Protein AF-A0A5P8K617-F1 (afdb_monomer)

Sequence (103 aa):
MPDIPPNLDWIRAAPEDATGPGPWIELAFGEGNGEDDPEAPVYIRETSDPDNVVTTNRRKWDAFVLGVQAGEFDHFVEGVEGFEPTVSERKGQGDDAGPTGQE

Nearest PDB structures (foldseek):
  2x5h-assembly2_B  TM=3.927E-01  e=1.136E+00  Sulfolobus islandicus rudivirus 1 variant XX

Secondary structure (DSSP, 8-state):
-----TT---EEES-TT--SS---EEEEEPP-SSTT-TT-EEEEEETTEEEEEEEEEHHHHHHHHHHHHTTTTGGGGTT-TT---------------------

Radius of gyration: 22.09 Å; Cα contacts (8 Å, |Δi|>4): 98; chains: 1; bounding box: 37×43×76 Å

Organism: NCBI:txid2653200

Foldseek 3Di:
DPPDDPDWDWDWPDPPPDDDQDQTKIKTWADDPDPPHQQTKIWIDTSVCRVDIDIDGNVVVVVVVVCVVVCVCVVVCPPPPPPDPPPPDPDPDDDDDDDDDDD

Structure (mmCIF, N/CA/C/O backbone):
data_AF-A0A5P8K617-F1
#
_entry.id   AF-A0A5P8K617-F1
#
loop_
_atom_site.group_PDB
_atom_site.id
_atom_site.type_symbol
_atom_site.label_atom_id
_atom_site.label_alt_id
_atom_site.label_comp_id
_atom_site.label_asym_id
_atom_site.label_entity_id
_atom_site.label_seq_id
_atom_site.pdbx_PDB_ins_code
_atom_site.Cartn_x
_atom_site.Cartn_y
_atom_site.Cartn_z
_atom_site.occupancy
_atom_site.B_iso_or_equiv
_atom_site.auth_seq_id
_atom_site.auth_comp_id
_atom_site.auth_asym_id
_atom_site.auth_atom_id
_atom_site.pdbx_PDB_model_num
ATOM 1 N N . MET A 1 1 ? -8.220 -17.069 -10.959 1.00 54.94 1 MET A N 1
ATOM 2 C CA . MET A 1 1 ? -7.558 -16.205 -9.962 1.00 54.94 1 MET A CA 1
ATOM 3 C C . MET A 1 1 ? -6.247 -15.742 -10.567 1.00 54.94 1 MET A C 1
ATOM 5 O O . MET A 1 1 ? -5.670 -16.545 -11.292 1.00 54.94 1 MET A O 1
ATOM 9 N N . PRO A 1 2 ? -5.830 -14.478 -10.380 1.00 62.25 2 PRO A N 1
ATOM 10 C CA . PRO A 1 2 ? -4.469 -14.083 -10.728 1.00 62.25 2 PRO A CA 1
ATOM 11 C C . PRO A 1 2 ? -3.479 -14.971 -9.960 1.00 62.25 2 PRO A C 1
ATOM 13 O O . PRO A 1 2 ? -3.736 -15.316 -8.807 1.00 62.25 2 PRO A O 1
ATOM 16 N N . ASP A 1 3 ? -2.388 -15.372 -10.609 1.00 83.38 3 ASP A N 1
ATOM 17 C CA . ASP A 1 3 ? -1.314 -16.133 -9.968 1.00 83.38 3 ASP A CA 1
ATOM 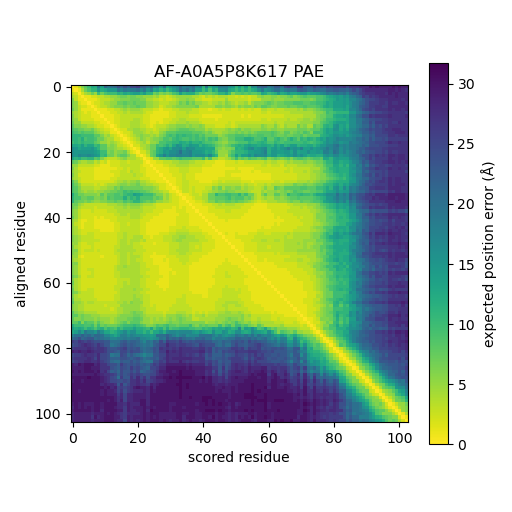18 C C . ASP A 1 3 ? -0.534 -15.193 -9.040 1.00 83.38 3 ASP A C 1
ATOM 20 O O . ASP A 1 3 ? 0.293 -14.398 -9.487 1.00 83.38 3 ASP A O 1
ATOM 24 N N . ILE A 1 4 ? -0.844 -15.242 -7.744 1.00 90.19 4 ILE A N 1
ATOM 25 C CA . ILE A 1 4 ? -0.194 -14.422 -6.718 1.00 90.19 4 ILE A CA 1
ATOM 26 C C . ILE A 1 4 ? 1.058 -15.162 -6.227 1.00 90.19 4 ILE A C 1
ATOM 28 O O . ILE A 1 4 ? 0.957 -16.333 -5.844 1.00 90.19 4 ILE A O 1
ATOM 32 N N . PRO A 1 5 ? 2.238 -14.518 -6.200 1.00 91.69 5 PRO A N 1
ATOM 33 C CA . PRO A 1 5 ? 3.444 -15.125 -5.652 1.00 91.69 5 PRO A CA 1
ATOM 34 C C . PRO A 1 5 ? 3.258 -15.528 -4.177 1.00 91.69 5 PRO A C 1
ATOM 36 O O . PRO A 1 5 ? 2.732 -14.744 -3.389 1.00 91.69 5 PRO A O 1
ATOM 39 N N . PRO A 1 6 ? 3.718 -16.721 -3.760 1.00 87.19 6 PRO A N 1
ATOM 40 C CA . PRO A 1 6 ? 3.455 -17.232 -2.411 1.00 87.19 6 PRO A CA 1
ATOM 41 C C . PRO A 1 6 ? 4.267 -16.538 -1.304 1.00 87.19 6 PRO A C 1
ATOM 43 O O . PRO A 1 6 ? 3.894 -16.627 -0.139 1.00 87.19 6 PRO A O 1
ATOM 46 N N . ASN A 1 7 ? 5.369 -15.858 -1.645 1.00 89.06 7 ASN A N 1
ATOM 47 C CA . ASN A 1 7 ? 6.349 -15.323 -0.689 1.00 89.06 7 ASN A CA 1
ATOM 48 C C . ASN A 1 7 ? 6.445 -13.792 -0.753 1.00 89.06 7 ASN A C 1
ATOM 50 O O . ASN A 1 7 ? 7.535 -13.233 -0.853 1.00 89.06 7 ASN A O 1
ATOM 54 N N . LEU A 1 8 ? 5.297 -13.121 -0.763 1.00 94.94 8 LEU A N 1
ATOM 55 C CA . LEU A 1 8 ? 5.228 -11.664 -0.740 1.00 94.94 8 LEU A CA 1
ATOM 56 C C . LEU A 1 8 ? 5.518 -11.117 0.664 1.00 94.94 8 LEU A C 1
ATOM 58 O O . LEU A 1 8 ? 5.041 -11.667 1.658 1.00 94.94 8 LEU A O 1
ATOM 62 N N . ASP A 1 9 ? 6.262 -10.013 0.724 1.00 95.88 9 ASP A N 1
ATOM 63 C CA . ASP A 1 9 ? 6.455 -9.235 1.948 1.00 95.88 9 ASP A CA 1
ATOM 64 C C . ASP A 1 9 ? 5.286 -8.258 2.119 1.00 95.88 9 ASP A C 1
ATOM 66 O O . ASP A 1 9 ? 5.148 -7.292 1.363 1.00 95.88 9 ASP A O 1
ATOM 70 N N . TRP A 1 10 ? 4.393 -8.564 3.061 1.00 95.19 10 TRP A N 1
ATOM 71 C CA . TRP A 1 10 ? 3.172 -7.798 3.299 1.00 95.19 10 TRP A CA 1
ATOM 72 C C . TRP A 1 10 ? 3.412 -6.698 4.331 1.00 95.19 10 TRP A C 1
ATOM 74 O O . TRP A 1 10 ? 3.657 -6.951 5.510 1.00 95.19 10 TRP A O 1
ATOM 84 N N . ILE A 1 11 ? 3.273 -5.458 3.881 1.00 93.50 11 ILE A N 1
ATOM 85 C CA . ILE A 1 11 ? 3.384 -4.248 4.682 1.00 93.50 11 ILE A CA 1
ATOM 86 C C . ILE A 1 11 ? 1.991 -3.871 5.175 1.00 93.50 11 ILE A C 1
ATOM 88 O O . ILE A 1 11 ? 1.108 -3.513 4.392 1.00 93.50 11 ILE A O 1
ATOM 92 N N . ARG A 1 12 ? 1.796 -3.924 6.492 1.00 91.75 12 ARG A N 1
ATOM 93 C CA . ARG A 1 12 ? 0.555 -3.501 7.146 1.00 91.75 12 ARG A CA 1
ATOM 94 C C . ARG A 1 12 ? 0.483 -1.974 7.212 1.00 91.75 12 ARG A C 1
ATOM 96 O O . ARG A 1 12 ? 1.308 -1.341 7.867 1.00 91.75 12 ARG A O 1
ATOM 103 N N . ALA A 1 13 ? -0.543 -1.389 6.599 1.00 90.50 13 ALA A N 1
ATOM 104 C CA . ALA A 1 13 ? -0.854 0.034 6.705 1.00 90.50 13 ALA A CA 1
ATOM 105 C C . ALA A 1 13 ? -1.638 0.311 7.999 1.00 90.50 13 ALA A C 1
ATOM 107 O O . ALA A 1 13 ? -2.859 0.462 7.996 1.00 90.50 13 ALA A O 1
ATOM 108 N N . ALA A 1 14 ? -0.926 0.337 9.125 1.00 85.88 14 ALA A N 1
ATOM 109 C CA . ALA A 1 14 ? -1.471 0.675 10.436 1.00 85.88 14 ALA A CA 1
ATOM 110 C C . ALA A 1 14 ? -0.487 1.557 11.223 1.00 85.88 14 ALA A C 1
ATOM 112 O O . ALA A 1 14 ? 0.713 1.503 10.951 1.00 85.88 14 ALA A O 1
ATOM 113 N N . PRO A 1 15 ? -0.962 2.335 12.214 1.00 83.50 15 PRO A N 1
ATOM 114 C CA . PRO A 1 15 ? -0.080 2.999 13.172 1.00 83.50 15 PRO A CA 1
ATOM 115 C C . PRO A 1 15 ? 0.870 2.000 13.850 1.00 83.50 15 PRO A C 1
ATOM 117 O O . PRO A 1 15 ? 0.481 0.861 14.118 1.00 83.50 15 PRO A O 1
ATOM 120 N N . GLU A 1 16 ? 2.102 2.419 14.147 1.00 80.06 16 GLU A N 1
ATOM 121 C CA . GLU A 1 16 ? 3.137 1.544 14.730 1.00 80.06 16 GLU A CA 1
ATOM 122 C C . GLU A 1 16 ? 2.725 0.950 16.088 1.00 80.06 16 GLU A C 1
ATOM 124 O O . GLU A 1 16 ? 3.124 -0.160 16.439 1.00 80.06 16 GLU A O 1
ATOM 129 N N . ASP A 1 17 ? 1.901 1.674 16.845 1.00 84.06 17 ASP A N 1
ATOM 130 C CA . ASP A 1 17 ? 1.380 1.294 18.157 1.00 84.06 17 ASP A CA 1
ATOM 131 C C . ASP A 1 17 ? 0.029 0.563 18.095 1.00 84.06 17 ASP A C 1
ATOM 133 O O . ASP A 1 17 ? -0.474 0.087 19.118 1.00 84.06 17 ASP A O 1
ATOM 137 N N . ALA A 1 18 ? -0.562 0.427 16.904 1.00 82.25 18 ALA A N 1
ATOM 138 C CA . ALA A 1 18 ? -1.841 -0.240 16.747 1.00 82.25 18 ALA A CA 1
ATOM 139 C C . ALA A 1 18 ? -1.707 -1.746 17.016 1.00 82.25 18 ALA A C 1
ATOM 141 O O . ALA A 1 18 ? -1.085 -2.501 16.257 1.00 82.25 18 ALA A O 1
ATOM 142 N N . THR A 1 19 ? -2.372 -2.204 18.075 1.00 75.88 19 THR A N 1
ATOM 143 C CA . THR A 1 19 ? -2.470 -3.617 18.455 1.00 75.88 19 THR A CA 1
ATOM 144 C C . THR A 1 19 ? -3.840 -4.183 18.077 1.00 75.88 19 THR A C 1
ATOM 146 O O . THR A 1 19 ? -4.847 -3.484 18.128 1.00 75.88 19 THR A O 1
ATOM 149 N N . GLY A 1 20 ? -3.888 -5.458 17.680 1.00 71.75 20 GLY A N 1
ATOM 150 C CA . GLY A 1 20 ? -5.136 -6.160 17.359 1.00 71.75 20 GLY A CA 1
ATOM 151 C C . GLY A 1 20 ? -5.250 -6.650 15.907 1.00 71.75 20 GLY A C 1
ATOM 152 O O . GLY A 1 20 ? -4.429 -6.292 15.059 1.00 71.75 20 GLY A O 1
ATOM 153 N N . PRO A 1 21 ? -6.257 -7.499 15.622 1.00 72.31 21 PRO A N 1
ATOM 154 C CA . PRO A 1 21 ? -6.316 -8.306 14.399 1.00 72.31 21 PRO A CA 1
ATOM 155 C C . PRO A 1 21 ? -6.722 -7.539 13.125 1.00 72.31 21 PRO A C 1
ATOM 157 O O . PRO A 1 21 ? -6.517 -8.052 12.026 1.00 72.31 21 PRO A O 1
ATOM 160 N N . GLY A 1 22 ? -7.272 -6.325 13.238 1.00 72.81 22 GLY A N 1
ATOM 161 C CA . GLY A 1 22 ? -7.754 -5.540 12.094 1.00 72.81 22 GLY A CA 1
ATOM 162 C C . GLY A 1 22 ? -9.195 -5.048 12.240 1.00 72.81 22 GLY A C 1
ATOM 163 O O . GLY A 1 22 ? -9.743 -5.125 13.344 1.00 72.81 22 GLY A O 1
ATOM 164 N N . PRO A 1 23 ? -9.792 -4.535 11.147 1.00 85.56 23 PRO A N 1
ATOM 165 C CA . PRO A 1 23 ? -9.317 -4.672 9.763 1.00 85.56 23 PRO A CA 1
ATOM 166 C C . PRO A 1 23 ? -8.208 -3.676 9.381 1.00 85.56 23 PRO A C 1
ATOM 168 O O . PRO A 1 23 ? -8.350 -2.473 9.584 1.00 85.56 23 PRO A O 1
ATOM 171 N N . TRP A 1 24 ? -7.100 -4.175 8.821 1.00 90.81 24 TRP A N 1
ATOM 172 C CA . TRP A 1 24 ? -6.025 -3.351 8.251 1.00 90.81 24 TRP A CA 1
ATOM 173 C C . TRP A 1 24 ? -5.876 -3.632 6.760 1.00 90.81 24 TRP A C 1
ATOM 175 O O . TRP A 1 24 ? -6.034 -4.774 6.331 1.00 90.81 24 TRP A O 1
ATOM 185 N N . ILE A 1 25 ? -5.506 -2.612 5.988 1.00 93.19 25 ILE A N 1
ATOM 186 C CA . ILE A 1 25 ? -5.032 -2.811 4.616 1.00 93.19 25 ILE A CA 1
ATOM 187 C C . ILE A 1 25 ? -3.578 -3.286 4.664 1.00 93.19 25 ILE A C 1
ATOM 189 O O . ILE A 1 25 ? -2.753 -2.724 5.387 1.00 93.19 25 ILE A O 1
ATOM 193 N N . GLU A 1 26 ? -3.259 -4.309 3.880 1.00 95.25 26 GLU A N 1
ATOM 194 C CA . GLU A 1 26 ? -1.899 -4.797 3.663 1.00 95.25 26 GLU A CA 1
ATOM 195 C C . GLU A 1 26 ? -1.512 -4.652 2.195 1.00 95.25 26 GLU A C 1
ATOM 197 O O . GLU A 1 26 ? -2.333 -4.864 1.297 1.00 95.25 26 GLU A O 1
ATOM 202 N N . LEU A 1 27 ? -0.246 -4.310 1.955 1.00 96.50 27 LEU A N 1
ATOM 203 C CA . LEU A 1 27 ? 0.308 -4.104 0.622 1.00 96.50 27 LEU A CA 1
ATOM 204 C C . LEU A 1 27 ? 1.565 -4.938 0.420 1.00 96.50 27 LEU A C 1
ATOM 206 O O . LEU A 1 27 ? 2.390 -5.020 1.321 1.00 96.50 27 LEU A O 1
ATOM 210 N N . ALA A 1 28 ? 1.759 -5.481 -0.775 1.00 97.06 28 ALA A N 1
ATOM 211 C CA . ALA A 1 28 ? 3.020 -6.101 -1.163 1.00 97.06 28 ALA A CA 1
ATOM 212 C C . ALA A 1 28 ? 3.450 -5.651 -2.559 1.00 97.06 28 ALA A C 1
ATOM 214 O O . ALA A 1 28 ? 2.626 -5.509 -3.468 1.00 97.06 28 ALA A O 1
ATOM 215 N N . PHE A 1 29 ? 4.754 -5.461 -2.738 1.00 95.12 29 PHE A N 1
ATOM 216 C CA . PHE A 1 29 ? 5.361 -5.098 -4.016 1.00 95.12 29 PHE A CA 1
ATOM 217 C C . PHE A 1 29 ? 6.003 -6.337 -4.634 1.00 95.12 29 PHE A C 1
ATOM 219 O O . PHE A 1 29 ? 6.854 -6.970 -4.014 1.00 95.12 29 PHE A O 1
ATOM 226 N N . GLY A 1 30 ? 5.559 -6.716 -5.83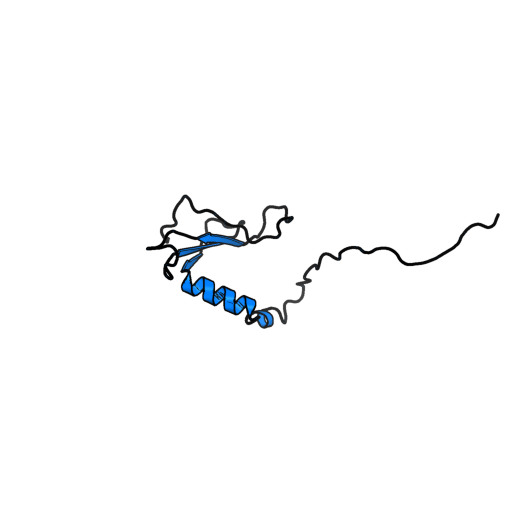2 1.00 93.62 30 GLY A N 1
ATOM 227 C CA . GLY A 1 30 ? 6.152 -7.831 -6.563 1.00 93.62 30 GLY A CA 1
ATOM 228 C C . GLY A 1 30 ? 7.331 -7.407 -7.431 1.00 93.62 30 GLY A C 1
ATOM 229 O O . GLY A 1 30 ? 7.527 -6.229 -7.720 1.00 93.62 30 GLY A O 1
ATOM 230 N N . GLU A 1 31 ? 8.099 -8.399 -7.874 1.00 92.75 31 GLU A N 1
ATOM 231 C CA . GLU A 1 31 ? 9.225 -8.189 -8.782 1.00 92.75 31 GLU A CA 1
ATOM 232 C C . GLU A 1 31 ? 8.749 -7.716 -10.167 1.00 92.75 31 GLU A C 1
ATOM 234 O O . GLU A 1 31 ? 7.749 -8.202 -10.702 1.00 92.75 31 GLU A O 1
ATOM 239 N N . GLY A 1 32 ? 9.489 -6.773 -10.753 1.00 87.38 32 GLY A N 1
ATOM 240 C CA . GLY A 1 32 ? 9.326 -6.313 -12.133 1.00 87.38 32 GLY A CA 1
ATOM 241 C C . GLY A 1 32 ? 10.579 -6.571 -12.974 1.00 87.38 32 GLY A C 1
ATOM 242 O O . GLY A 1 32 ? 11.538 -7.196 -12.527 1.00 87.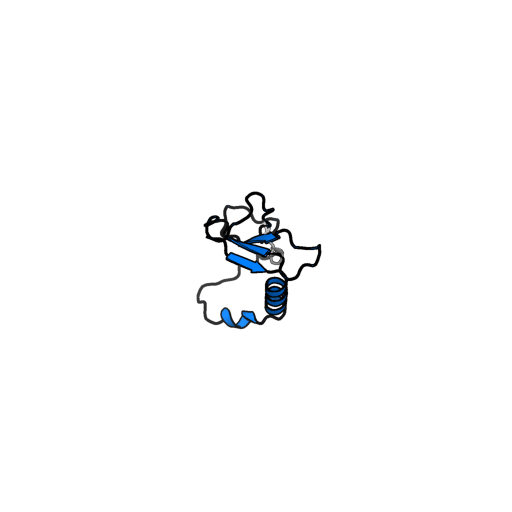38 32 GLY A O 1
ATOM 243 N N . ASN A 1 33 ? 10.613 -6.037 -14.194 1.00 91.81 33 ASN A N 1
ATOM 244 C CA . ASN A 1 33 ? 11.758 -6.129 -15.112 1.00 91.81 33 ASN A CA 1
ATOM 245 C C . ASN A 1 33 ? 12.920 -5.173 -14.747 1.00 91.81 33 ASN A C 1
ATOM 247 O O . ASN A 1 33 ? 13.792 -4.909 -15.577 1.00 91.81 33 ASN A O 1
ATOM 251 N N . GLY A 1 34 ? 12.922 -4.626 -13.530 1.00 88.31 34 GLY A N 1
ATOM 252 C CA . GLY A 1 34 ? 13.880 -3.648 -13.016 1.00 88.31 34 GLY A CA 1
ATOM 253 C C . GLY A 1 34 ? 13.359 -2.957 -11.751 1.00 88.31 34 GLY A C 1
ATOM 254 O O . GLY A 1 34 ? 12.185 -3.092 -11.416 1.00 88.31 34 GLY A O 1
ATOM 255 N N . GLU A 1 35 ? 14.234 -2.214 -11.066 1.00 81.94 35 GLU A N 1
ATOM 256 C CA . GLU A 1 35 ? 13.936 -1.519 -9.795 1.00 81.94 35 GLU A CA 1
ATOM 257 C C . GLU A 1 35 ? 12.787 -0.499 -9.923 1.00 81.94 35 GLU A C 1
ATOM 259 O O . GLU A 1 35 ? 11.983 -0.356 -9.007 1.00 81.94 35 GLU A O 1
ATOM 264 N N . ASP A 1 36 ? 12.645 0.115 -11.101 1.00 87.94 36 ASP A N 1
ATOM 265 C CA . ASP A 1 36 ? 11.635 1.135 -11.405 1.00 87.94 36 ASP A CA 1
ATOM 266 C C . ASP A 1 36 ? 10.619 0.680 -12.469 1.00 87.94 36 ASP A C 1
ATOM 268 O O . ASP A 1 36 ? 10.106 1.500 -13.234 1.00 87.94 36 ASP A O 1
ATOM 272 N N . ASP A 1 37 ? 10.348 -0.626 -12.594 1.00 96.50 37 ASP A N 1
ATOM 273 C CA . ASP A 1 37 ? 9.375 -1.103 -13.584 1.00 96.50 37 ASP A CA 1
ATOM 274 C C . ASP A 1 37 ? 7.958 -0.572 -13.255 1.00 96.50 37 ASP A C 1
ATOM 276 O O . ASP A 1 37 ? 7.354 -0.983 -12.259 1.00 96.50 37 ASP A O 1
ATOM 280 N N . PRO A 1 38 ? 7.374 0.313 -14.090 1.00 96.38 38 PRO A N 1
ATOM 281 C CA . PRO A 1 38 ? 6.050 0.880 -13.837 1.00 96.38 38 PRO A CA 1
ATOM 282 C C . PRO A 1 38 ? 4.924 -0.159 -13.922 1.00 96.38 38 PRO A C 1
ATOM 284 O O . PRO A 1 38 ? 3.813 0.096 -13.445 1.00 96.38 38 PRO A O 1
ATOM 287 N N . GLU A 1 39 ? 5.191 -1.304 -14.551 1.00 96.75 39 GLU A N 1
ATOM 288 C CA . GLU A 1 39 ? 4.266 -2.425 -14.671 1.00 96.75 39 GLU A CA 1
ATOM 289 C C . GLU A 1 39 ? 4.458 -3.468 -13.558 1.00 96.75 39 GLU A C 1
ATOM 291 O O . GLU A 1 39 ? 3.661 -4.404 -13.483 1.00 96.75 39 GLU A O 1
ATOM 296 N N . ALA A 1 40 ? 5.446 -3.293 -12.664 1.00 96.25 40 ALA A N 1
ATOM 297 C CA . ALA A 1 40 ? 5.632 -4.168 -11.507 1.00 96.25 40 ALA A CA 1
ATOM 298 C C . ALA A 1 40 ? 4.338 -4.244 -10.676 1.00 96.25 40 ALA A C 1
ATOM 300 O O . ALA A 1 40 ? 3.714 -3.204 -10.411 1.00 96.25 40 ALA A O 1
ATOM 301 N N . PRO A 1 41 ? 3.900 -5.451 -10.279 1.00 96.56 41 PRO A N 1
ATOM 302 C CA . PRO A 1 41 ? 2.615 -5.631 -9.630 1.00 96.56 41 PRO A CA 1
ATOM 303 C C . PRO A 1 41 ? 2.633 -5.115 -8.188 1.00 96.56 41 PRO A C 1
ATOM 305 O O . PRO A 1 41 ? 3.595 -5.300 -7.442 1.00 96.56 41 PRO A O 1
ATOM 308 N N . VAL A 1 42 ? 1.518 -4.512 -7.786 1.00 97.31 42 VAL A N 1
ATOM 309 C CA . VAL A 1 42 ? 1.225 -4.141 -6.398 1.00 97.31 42 VAL A CA 1
ATOM 310 C C . VAL A 1 42 ? 0.000 -4.931 -5.964 1.00 97.31 42 VAL A C 1
ATOM 312 O O . VAL A 1 42 ? -1.049 -4.860 -6.610 1.00 97.31 42 VAL A O 1
ATOM 315 N N . TYR A 1 43 ? 0.143 -5.692 -4.887 1.00 97.50 43 TYR A N 1
ATOM 316 C CA . TYR A 1 43 ? -0.912 -6.519 -4.313 1.00 97.50 43 TYR A CA 1
ATOM 317 C C . TYR A 1 43 ? -1.480 -5.826 -3.082 1.00 97.50 43 TYR A C 1
ATOM 319 O O . TYR A 1 43 ? -0.724 -5.310 -2.263 1.00 97.50 43 TYR A O 1
ATOM 327 N N . ILE A 1 44 ? -2.803 -5.811 -2.963 1.00 97.00 44 ILE A N 1
ATOM 328 C CA . ILE A 1 44 ? -3.535 -5.150 -1.883 1.00 97.00 44 ILE A CA 1
ATOM 329 C C . ILE A 1 44 ? -4.556 -6.145 -1.340 1.00 97.00 44 ILE A C 1
ATOM 331 O O . ILE A 1 44 ? -5.273 -6.773 -2.121 1.00 97.00 44 ILE A O 1
ATOM 335 N N . ARG A 1 45 ? -4.634 -6.284 -0.019 1.00 95.81 45 ARG A N 1
ATOM 336 C CA . ARG A 1 45 ? -5.638 -7.114 0.659 1.00 95.81 45 ARG A CA 1
ATOM 337 C C . ARG A 1 45 ? -6.016 -6.526 2.010 1.00 95.81 45 ARG A C 1
ATOM 339 O O . ARG A 1 45 ? -5.399 -5.567 2.472 1.00 95.81 45 ARG A O 1
ATOM 346 N N . GLU A 1 46 ? -6.998 -7.135 2.654 1.00 95.00 46 GLU A N 1
ATOM 347 C CA . GLU A 1 46 ? -7.361 -6.837 4.036 1.00 95.00 46 GLU A CA 1
ATOM 348 C C . GLU A 1 46 ? -6.886 -7.959 4.971 1.00 95.00 46 GLU A C 1
ATOM 350 O O . GLU A 1 46 ? -6.927 -9.133 4.604 1.00 95.00 46 GLU A O 1
ATOM 355 N N . THR A 1 47 ? -6.482 -7.629 6.202 1.00 91.56 47 THR A N 1
ATOM 356 C CA . THR A 1 47 ? -6.072 -8.643 7.193 1.00 91.56 47 THR A CA 1
ATOM 357 C C . THR A 1 47 ? -7.180 -9.629 7.556 1.00 91.56 47 THR A C 1
ATOM 359 O O . THR A 1 47 ? -6.878 -10.755 7.949 1.00 91.56 47 THR A O 1
ATOM 362 N N . SER A 1 48 ? -8.451 -9.221 7.461 1.00 90.81 48 SER A N 1
ATOM 363 C CA . SER A 1 48 ? -9.598 -10.065 7.821 1.00 90.81 48 SER A CA 1
ATOM 364 C C . SER A 1 48 ? -10.046 -11.012 6.694 1.00 90.81 48 SER A C 1
ATOM 366 O O . SER A 1 48 ? -10.690 -12.021 6.979 1.00 90.81 48 SER A O 1
ATOM 368 N N . ASP A 1 49 ? -9.653 -10.729 5.447 1.00 93.19 49 ASP A N 1
ATOM 369 C CA . ASP A 1 49 ? -9.972 -11.507 4.242 1.00 93.19 49 ASP A CA 1
ATOM 370 C C . ASP A 1 49 ? -8.720 -11.644 3.345 1.00 93.19 49 ASP A C 1
ATOM 372 O O . ASP A 1 49 ? -8.624 -11.034 2.275 1.00 93.19 49 ASP A O 1
ATOM 376 N N . PRO A 1 50 ? -7.700 -12.408 3.792 1.00 92.00 50 PRO A N 1
ATOM 377 C CA . PRO A 1 50 ? -6.389 -12.437 3.143 1.00 92.00 50 PRO A CA 1
ATOM 378 C C . PRO A 1 50 ? -6.378 -13.138 1.776 1.00 92.00 50 PRO A C 1
ATOM 380 O O . PRO A 1 50 ? -5.399 -13.000 1.037 1.00 92.00 50 PRO A O 1
ATOM 383 N N . ASP A 1 51 ? -7.438 -13.883 1.448 1.00 92.81 51 ASP A N 1
ATOM 384 C CA . ASP A 1 51 ? -7.602 -14.587 0.172 1.00 92.81 51 ASP A CA 1
ATOM 385 C C . ASP A 1 51 ? -8.160 -13.667 -0.929 1.00 92.81 51 ASP A C 1
ATOM 387 O O . ASP A 1 51 ? -8.042 -13.962 -2.124 1.00 92.81 51 ASP A O 1
ATOM 391 N N . ASN A 1 52 ? -8.743 -12.528 -0.548 1.00 94.06 52 ASN A N 1
ATOM 392 C CA . ASN A 1 52 ? -9.292 -11.540 -1.463 1.00 94.06 52 ASN A CA 1
ATOM 393 C C . ASN A 1 52 ? -8.251 -10.464 -1.794 1.00 94.06 52 ASN A C 1
ATOM 395 O O . ASN A 1 52 ? -8.164 -9.409 -1.162 1.00 94.06 52 ASN A O 1
ATOM 399 N N . VAL A 1 53 ? -7.433 -10.756 -2.804 1.00 96.00 53 VAL A N 1
ATOM 400 C CA . VAL A 1 53 ? -6.332 -9.887 -3.228 1.00 96.00 53 VAL A CA 1
ATOM 401 C C . VAL A 1 53 ? -6.698 -9.120 -4.495 1.00 96.00 53 VAL A C 1
ATOM 403 O O . VAL A 1 53 ? -7.019 -9.701 -5.535 1.00 96.00 53 VAL A O 1
ATOM 406 N N . VAL A 1 54 ? -6.564 -7.799 -4.427 1.00 96.38 54 VAL A N 1
ATOM 407 C CA . VAL A 1 54 ? -6.629 -6.900 -5.580 1.00 96.38 54 VAL A CA 1
ATOM 408 C C . VAL A 1 54 ? -5.214 -6.653 -6.094 1.00 96.38 54 VAL A C 1
ATOM 410 O O . VAL A 1 54 ? -4.304 -6.344 -5.327 1.00 96.38 54 VAL A O 1
ATOM 413 N N . THR A 1 55 ? -5.022 -6.758 -7.408 1.00 96.50 55 THR A N 1
ATOM 414 C CA . THR A 1 55 ? -3.733 -6.488 -8.057 1.00 96.50 55 THR A CA 1
ATOM 415 C C . THR A 1 55 ? -3.826 -5.253 -8.943 1.00 96.50 55 THR A C 1
ATOM 417 O O . THR A 1 55 ? -4.715 -5.133 -9.788 1.00 96.50 55 THR A O 1
ATOM 420 N N . THR A 1 56 ? -2.871 -4.346 -8.777 1.00 96.94 56 THR A N 1
ATOM 421 C CA . THR A 1 56 ? -2.616 -3.205 -9.661 1.00 96.94 56 THR A CA 1
ATOM 422 C C . THR A 1 56 ? -1.136 -3.194 -10.063 1.00 96.94 56 THR A C 1
ATOM 424 O O . THR A 1 56 ? -0.440 -4.187 -9.863 1.00 96.94 56 THR A O 1
ATOM 427 N N . ASN A 1 57 ? -0.643 -2.108 -10.656 1.00 97.19 57 ASN A N 1
ATOM 428 C CA . ASN A 1 57 ? 0.774 -1.928 -10.971 1.00 97.19 57 ASN A CA 1
ATOM 429 C C . ASN A 1 57 ? 1.339 -0.654 -10.333 1.00 97.19 57 ASN A C 1
ATOM 431 O O . ASN A 1 57 ? 0.584 0.201 -9.858 1.00 97.19 57 ASN A O 1
ATOM 435 N N . ARG A 1 58 ? 2.668 -0.527 -10.340 1.00 97.25 58 ARG A N 1
ATOM 436 C CA . ARG A 1 58 ? 3.386 0.583 -9.709 1.00 97.25 58 ARG A CA 1
ATOM 437 C C . ARG A 1 58 ? 2.924 1.945 -10.225 1.00 97.25 58 ARG A C 1
ATOM 439 O O . ARG A 1 58 ? 2.587 2.806 -9.423 1.00 97.25 58 ARG A O 1
ATOM 446 N N . ARG A 1 59 ? 2.763 2.110 -11.545 1.00 97.69 59 ARG A N 1
ATOM 447 C CA . ARG A 1 59 ? 2.289 3.374 -12.142 1.00 97.69 59 ARG A CA 1
ATOM 448 C C . ARG A 1 59 ? 0.918 3.801 -11.615 1.00 97.69 59 ARG A C 1
ATOM 450 O O . ARG A 1 59 ? 0.717 4.970 -11.296 1.00 97.69 59 ARG A O 1
ATOM 457 N N . LYS A 1 60 ? -0.047 2.880 -11.578 1.00 97.88 60 LYS A N 1
ATOM 458 C CA . LYS A 1 60 ? -1.405 3.177 -11.097 1.00 97.88 60 LYS A CA 1
ATOM 459 C C . LYS A 1 60 ? -1.421 3.416 -9.595 1.00 97.88 60 LYS A C 1
ATOM 461 O O . LYS A 1 60 ? -2.150 4.290 -9.141 1.00 97.88 60 LYS A O 1
ATOM 466 N N . TRP A 1 61 ? -0.634 2.647 -8.848 1.00 96.69 61 TRP A N 1
ATOM 467 C CA . TRP A 1 61 ? -0.479 2.821 -7.410 1.00 96.69 61 TRP A CA 1
ATOM 468 C C . TRP A 1 61 ? 0.080 4.205 -7.068 1.00 96.69 61 TRP A C 1
ATOM 470 O O . TRP A 1 61 ? -0.514 4.917 -6.264 1.00 96.69 61 TRP A O 1
ATOM 480 N N . ASP A 1 62 ? 1.149 4.633 -7.738 1.00 96.38 62 ASP A N 1
ATOM 481 C CA . ASP A 1 62 ? 1.763 5.940 -7.499 1.00 96.38 62 ASP A CA 1
ATOM 482 C C . ASP A 1 62 ? 0.790 7.084 -7.827 1.00 96.38 62 ASP A C 1
ATOM 484 O O . ASP A 1 62 ? 0.646 8.025 -7.049 1.00 96.38 62 ASP A O 1
ATOM 488 N N . ALA A 1 63 ? 0.051 6.976 -8.938 1.00 97.25 63 ALA A N 1
ATOM 489 C CA . ALA A 1 63 ? -0.990 7.943 -9.286 1.00 97.25 63 ALA A CA 1
ATOM 490 C C . ALA A 1 63 ? -2.120 7.991 -8.241 1.00 97.25 63 ALA A C 1
ATOM 492 O O . ALA A 1 63 ? -2.580 9.074 -7.885 1.00 97.25 63 ALA A O 1
ATOM 493 N N . PHE A 1 64 ? -2.545 6.833 -7.726 1.00 94.88 64 PHE A N 1
ATOM 494 C CA . PHE A 1 64 ? -3.541 6.751 -6.659 1.00 94.88 64 PHE A CA 1
ATOM 495 C C . PHE A 1 64 ? -3.056 7.440 -5.377 1.00 94.88 64 PHE A C 1
ATOM 497 O 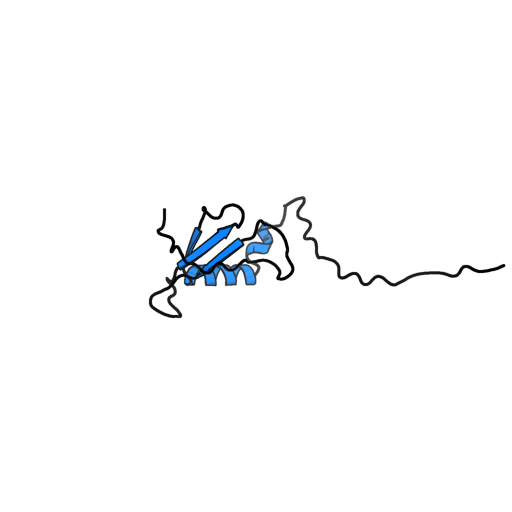O . PHE A 1 64 ? -3.779 8.263 -4.819 1.00 94.88 64 PHE A O 1
ATOM 504 N N . VAL A 1 65 ? -1.820 7.168 -4.941 1.00 94.44 65 VAL A N 1
ATOM 505 C CA . VAL A 1 65 ? -1.227 7.803 -3.753 1.00 94.44 65 VAL A CA 1
ATOM 506 C C . VAL A 1 65 ? -1.146 9.321 -3.920 1.00 94.44 65 VAL A C 1
ATOM 508 O O . VAL A 1 65 ? -1.484 10.046 -2.987 1.00 94.44 65 VAL A O 1
ATOM 511 N N . LEU A 1 66 ? -0.758 9.811 -5.101 1.00 96.38 66 LEU A N 1
ATOM 512 C CA . LEU A 1 66 ? -0.735 11.248 -5.388 1.00 96.38 66 LEU A CA 1
ATOM 513 C C . LEU A 1 66 ? -2.131 11.880 -5.284 1.00 96.38 66 LEU A C 1
ATOM 515 O O . LEU A 1 66 ? -2.258 12.951 -4.694 1.00 96.38 66 LEU A O 1
ATOM 519 N N . GLY A 1 67 ? -3.173 11.215 -5.793 1.00 94.50 67 GLY A N 1
ATOM 520 C CA . GLY A 1 67 ? -4.559 11.680 -5.657 1.00 94.50 67 GLY A CA 1
ATOM 521 C C . GLY A 1 67 ? -5.029 11.727 -4.198 1.00 94.50 67 GLY A C 1
ATOM 522 O O . GLY A 1 67 ? -5.616 12.717 -3.762 1.00 94.50 67 GLY A O 1
ATOM 523 N N . VAL A 1 68 ? -4.694 10.702 -3.402 1.00 92.25 68 VAL A N 1
ATOM 524 C CA . VAL A 1 68 ? -4.962 10.681 -1.950 1.00 92.25 68 VAL A CA 1
ATOM 525 C C . VAL A 1 68 ? -4.260 11.838 -1.242 1.00 92.25 68 VAL A C 1
ATOM 527 O O . VAL A 1 68 ? -4.889 12.562 -0.478 1.00 92.25 68 VAL A O 1
ATOM 530 N N . GLN A 1 69 ? -2.975 12.062 -1.520 1.00 92.31 69 GLN A N 1
ATOM 531 C CA . GLN A 1 69 ? -2.205 13.156 -0.917 1.00 92.31 69 GLN A CA 1
ATOM 532 C C . GLN A 1 69 ? -2.709 14.545 -1.324 1.00 92.31 69 GLN A C 1
ATOM 534 O O . GLN A 1 69 ? -2.573 15.494 -0.554 1.00 92.31 69 GLN A O 1
ATOM 539 N N . ALA A 1 70 ? -3.288 14.671 -2.519 1.00 94.31 70 ALA A N 1
ATOM 540 C CA . ALA A 1 70 ? -3.902 15.902 -2.999 1.00 94.31 70 ALA A CA 1
ATOM 541 C C . ALA A 1 70 ? -5.295 16.171 -2.393 1.00 94.31 70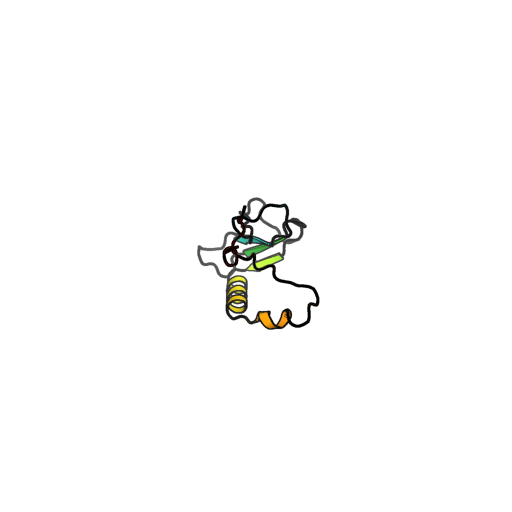 ALA A C 1
ATOM 543 O O . ALA A 1 70 ? -5.887 17.207 -2.696 1.00 94.31 70 ALA A O 1
ATOM 544 N N . GLY A 1 71 ? -5.816 15.273 -1.548 1.00 90.81 71 GLY A N 1
ATOM 545 C CA . GLY A 1 71 ? -7.142 15.408 -0.943 1.00 90.81 71 GLY A CA 1
ATOM 546 C C . GLY A 1 71 ? -8.287 15.164 -1.929 1.00 90.81 71 GLY A C 1
ATOM 547 O O . GLY A 1 71 ? -9.423 15.549 -1.661 1.00 90.81 71 GLY A O 1
ATOM 548 N N . GLU A 1 72 ? -8.032 14.511 -3.074 1.00 89.50 72 GLU A N 1
ATOM 549 C CA . GLU A 1 72 ? -9.070 14.252 -4.090 1.00 89.50 72 GLU A CA 1
ATOM 550 C C . GLU A 1 72 ? -10.226 13.392 -3.552 1.00 89.50 72 GLU A C 1
ATOM 552 O O . GLU A 1 72 ? -11.317 13.390 -4.125 1.00 89.50 72 GLU A O 1
ATOM 557 N N . PHE A 1 73 ? -10.007 12.687 -2.438 1.00 84.94 73 PHE A N 1
ATOM 558 C CA . PHE A 1 73 ? -10.979 11.785 -1.831 1.00 84.94 73 PHE A CA 1
ATOM 559 C C . PHE A 1 73 ? -11.682 12.345 -0.582 1.00 84.94 73 PHE A C 1
ATOM 561 O O . PHE A 1 73 ? -12.588 11.695 -0.058 1.00 84.94 73 PHE A O 1
ATOM 568 N N . ASP A 1 74 ? -11.340 13.553 -0.126 1.00 80.12 74 ASP A N 1
ATOM 569 C CA . ASP A 1 74 ? -11.872 14.109 1.130 1.00 80.12 74 ASP A CA 1
ATOM 570 C C . ASP A 1 74 ? -13.379 14.418 1.053 1.00 80.12 74 ASP A C 1
ATOM 572 O O . ASP A 1 74 ? -14.094 14.347 2.053 1.00 80.12 74 ASP A O 1
ATOM 576 N N . HIS A 1 75 ? -13.906 14.674 -0.150 1.00 79.12 75 HIS A N 1
ATOM 577 C CA . HIS A 1 75 ? -15.344 14.866 -0.369 1.00 79.12 75 HIS A CA 1
ATOM 578 C C . HIS A 1 75 ? -16.180 13.580 -0.249 1.00 79.12 75 HIS A C 1
ATOM 580 O O . HIS A 1 75 ? -17.401 13.672 -0.150 1.00 79.12 75 HIS A O 1
ATOM 586 N N . PHE A 1 76 ? -15.581 12.381 -0.237 1.00 68.12 76 PHE A N 1
ATOM 587 C CA . PHE A 1 76 ? -16.349 11.132 -0.097 1.00 68.12 76 PHE A CA 1
ATOM 588 C C . PHE A 1 76 ? -16.787 10.839 1.348 1.00 68.12 76 PHE A C 1
ATOM 590 O O . PHE A 1 76 ? -17.500 9.864 1.579 1.00 68.12 76 PHE A O 1
ATOM 597 N N . VAL A 1 77 ? -16.380 11.668 2.315 1.00 62.59 77 VAL A N 1
ATOM 598 C CA . VAL A 1 77 ? -16.700 11.501 3.745 1.00 62.59 77 VAL A CA 1
ATOM 599 C C . VAL A 1 77 ? -17.905 12.364 4.159 1.00 62.59 77 VAL A C 1
ATOM 601 O O . VAL A 1 77 ? -18.534 12.104 5.187 1.00 62.59 77 VAL A O 1
ATOM 604 N N . GLU A 1 78 ? -18.280 13.366 3.356 1.00 55.75 78 GLU A N 1
A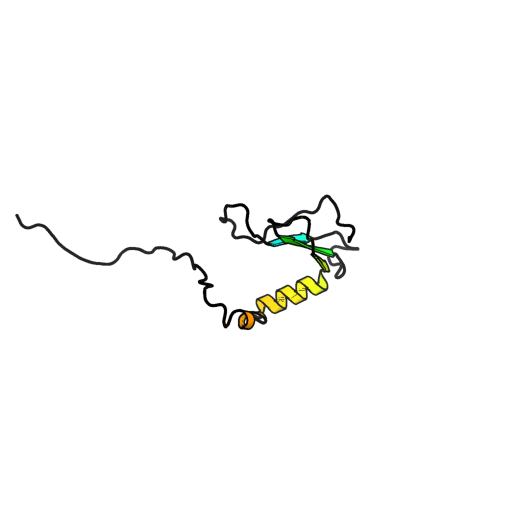TOM 605 C CA . GLU A 1 78 ? -19.399 14.262 3.660 1.00 55.75 78 GLU A CA 1
ATOM 606 C C . GLU A 1 78 ? -20.735 13.493 3.592 1.00 55.75 78 GLU A C 1
ATOM 608 O O . GLU A 1 78 ? -21.248 13.181 2.518 1.00 55.75 78 GLU A O 1
ATOM 613 N N . GLY A 1 79 ? -21.285 13.144 4.763 1.00 54.97 79 GLY A N 1
ATOM 614 C CA . GLY A 1 79 ? -22.560 12.427 4.903 1.00 54.97 79 GLY A CA 1
ATOM 615 C C . GLY A 1 79 ? -22.493 11.058 5.591 1.00 54.97 79 GLY A C 1
ATOM 616 O O . GLY A 1 79 ? -23.532 10.413 5.732 1.00 54.97 79 GLY A O 1
ATOM 617 N N . VAL A 1 80 ? -21.323 10.605 6.057 1.00 58.38 80 VAL A N 1
ATOM 618 C CA . VAL A 1 80 ? -21.234 9.405 6.909 1.00 58.38 80 VAL A CA 1
ATOM 619 C C . VAL A 1 80 ? -21.611 9.779 8.350 1.00 58.38 80 VAL A C 1
ATOM 621 O O . VAL A 1 80 ? -20.752 10.097 9.170 1.00 58.38 80 VAL A O 1
ATOM 624 N N . GLU A 1 81 ? -22.909 9.774 8.672 1.00 52.81 81 GLU A N 1
ATOM 625 C CA . GLU A 1 81 ? -23.367 9.894 10.064 1.00 52.81 81 GLU A CA 1
ATOM 626 C C . GLU A 1 81 ? -22.771 8.744 10.902 1.00 52.81 81 GLU A C 1
ATOM 628 O O . GLU A 1 81 ? -23.074 7.5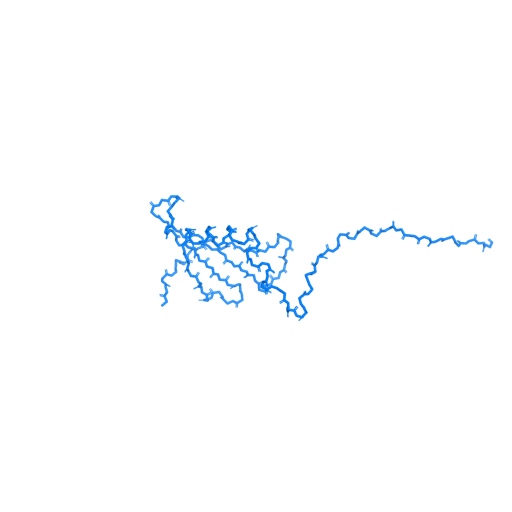73 10.674 1.00 52.81 81 GLU A O 1
ATOM 633 N N . GLY A 1 82 ? -21.901 9.074 11.866 1.00 55.56 82 GLY A N 1
ATOM 634 C CA . GLY A 1 82 ? -21.321 8.118 12.820 1.00 55.56 82 GLY A CA 1
ATOM 635 C C . GLY A 1 82 ? -19.831 7.798 12.655 1.00 55.56 82 GLY A C 1
ATOM 636 O O . GLY A 1 82 ? -19.303 7.034 13.462 1.00 55.56 82 GLY A O 1
ATOM 637 N N . PHE A 1 83 ? -19.126 8.377 11.675 1.00 50.69 83 PHE A N 1
ATOM 638 C CA . PHE A 1 83 ? -17.658 8.350 11.672 1.00 50.69 83 PHE A CA 1
ATOM 639 C C . PHE A 1 83 ? -17.129 9.497 12.540 1.00 50.69 83 PHE A C 1
ATOM 641 O O . PHE A 1 83 ? -16.931 10.610 12.060 1.00 50.69 83 PHE A O 1
ATOM 648 N N . GLU A 1 84 ? -16.918 9.238 13.830 1.00 53.56 84 GLU A N 1
ATOM 649 C CA . GLU A 1 84 ? -16.093 10.122 14.654 1.00 53.56 84 GLU A CA 1
ATOM 650 C C . GLU A 1 84 ? -14.634 9.671 14.506 1.00 53.56 84 GLU A C 1
ATOM 652 O O . GLU A 1 84 ? -14.274 8.620 15.048 1.00 53.56 84 GLU A O 1
ATOM 657 N N . PRO A 1 85 ? -13.772 10.399 13.766 1.00 52.09 85 PRO A N 1
ATOM 658 C CA . PRO A 1 85 ? -12.348 10.120 13.806 1.00 52.09 85 PRO A CA 1
ATOM 659 C C . PRO A 1 85 ? -11.895 10.369 15.242 1.00 52.09 85 PRO A C 1
ATOM 661 O O . PRO A 1 85 ? -11.826 11.513 15.690 1.00 52.09 85 PRO A O 1
ATOM 664 N N . THR A 1 86 ? -11.606 9.306 15.993 1.00 47.19 86 THR A N 1
ATOM 665 C CA . THR A 1 86 ? -11.016 9.445 17.322 1.00 47.19 86 THR A CA 1
ATOM 666 C C . THR A 1 86 ? -9.596 9.971 17.142 1.00 47.19 86 THR A C 1
ATOM 668 O O . THR A 1 86 ? -8.635 9.207 17.045 1.00 47.19 86 THR A O 1
ATOM 671 N N . VAL A 1 87 ? -9.448 11.293 17.070 1.00 51.56 87 VAL A N 1
ATOM 672 C CA . VAL A 1 87 ? -8.188 11.950 17.399 1.00 51.56 87 VAL A CA 1
ATOM 673 C C . VAL A 1 87 ? -7.938 11.585 18.851 1.00 51.56 87 VAL A C 1
ATOM 675 O O . VAL A 1 87 ? -8.624 12.066 19.747 1.00 51.56 87 VAL A O 1
ATOM 678 N N . SER A 1 88 ? -7.004 10.666 19.086 1.00 51.09 88 SER A N 1
ATOM 679 C CA . SER A 1 88 ? -6.582 10.325 20.437 1.00 51.09 88 SER A CA 1
ATOM 680 C C . SER A 1 88 ? -5.959 11.580 21.049 1.00 51.09 88 SER A C 1
ATOM 682 O O . SER A 1 88 ? -4.805 11.919 20.782 1.00 51.09 88 SER A O 1
ATOM 684 N N . GLU A 1 89 ? -6.762 12.318 21.815 1.00 44.41 89 GLU A N 1
ATOM 685 C CA . GLU A 1 89 ? -6.359 13.496 22.568 1.00 44.41 89 GLU A CA 1
ATOM 686 C C . GLU A 1 89 ? -5.109 13.165 23.386 1.00 44.41 89 GLU A C 1
ATOM 688 O O . GLU A 1 89 ? -5.128 12.350 24.314 1.00 44.41 89 GLU A O 1
ATOM 693 N N . ARG A 1 90 ? -3.992 13.826 23.060 1.00 49.12 90 ARG A N 1
ATOM 694 C CA . ARG A 1 90 ? -2.863 13.915 23.984 1.00 49.12 90 ARG A CA 1
ATOM 695 C C . ARG A 1 90 ? -3.338 14.694 25.203 1.00 49.12 90 ARG A C 1
ATOM 697 O O . ARG A 1 90 ? -3.351 15.920 25.208 1.00 49.12 90 ARG A O 1
ATOM 704 N N . LYS A 1 91 ? -3.736 13.943 26.226 1.00 40.97 91 LYS A N 1
ATOM 705 C CA . LYS A 1 91 ? -4.147 14.404 27.548 1.00 40.97 91 LYS A CA 1
ATOM 706 C C . LYS A 1 91 ? -3.077 15.321 28.158 1.00 40.97 91 LYS A C 1
ATOM 708 O O . LYS A 1 91 ? -2.115 14.853 28.760 1.00 40.97 91 LYS A O 1
ATOM 713 N N . GLY A 1 92 ? -3.269 16.628 28.025 1.00 39.62 92 GLY A N 1
ATOM 714 C CA . GLY A 1 92 ? -2.659 17.657 28.862 1.00 39.62 92 GLY A CA 1
ATOM 715 C C . GLY A 1 92 ? -3.654 18.075 29.937 1.00 39.62 92 GLY A C 1
ATOM 716 O O . GLY A 1 92 ? -4.197 19.169 29.888 1.00 39.62 92 GLY A O 1
ATOM 717 N N . GLN A 1 93 ? -3.956 17.165 30.864 1.00 42.75 93 GLN A N 1
ATOM 718 C CA . GLN A 1 93 ? -4.728 17.477 32.063 1.00 42.75 93 GLN A CA 1
ATOM 719 C C . GLN A 1 93 ? -3.872 18.360 32.967 1.00 42.75 93 GLN A C 1
ATOM 721 O O . GLN A 1 93 ? -2.846 17.904 33.471 1.00 42.75 93 GLN A O 1
ATOM 726 N N . GLY A 1 94 ? -4.349 19.564 33.250 1.00 43.91 94 GLY A N 1
ATOM 727 C CA . GLY A 1 94 ? -3.889 20.305 34.410 1.00 43.91 94 GLY A CA 1
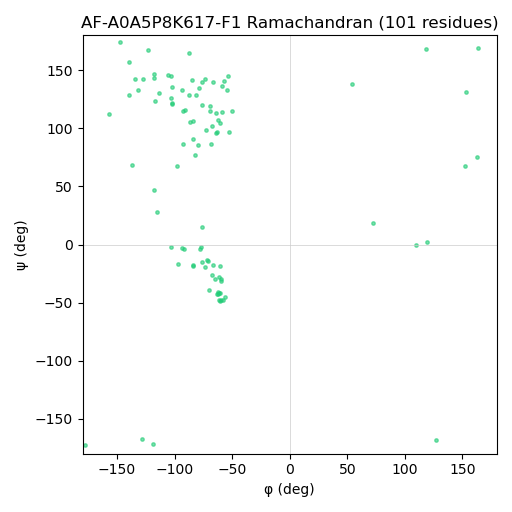ATOM 728 C C . GLY A 1 94 ? -4.217 21.776 34.327 1.00 43.91 94 GLY A C 1
ATOM 729 O O . GLY A 1 94 ? -3.298 22.532 34.098 1.00 43.91 94 GLY A O 1
ATOM 730 N N . ASP A 1 95 ? -5.483 22.135 34.545 1.00 43.84 95 ASP A N 1
ATOM 731 C CA . ASP A 1 95 ? -5.883 23.422 35.118 1.00 43.84 95 ASP A CA 1
ATOM 732 C C . ASP A 1 95 ? -7.286 23.255 35.740 1.00 43.84 95 ASP A C 1
ATOM 734 O O . ASP A 1 95 ? -8.245 22.955 35.031 1.00 43.84 95 ASP A O 1
ATOM 738 N N . ASP A 1 96 ? -7.392 23.334 37.075 1.00 41.75 96 ASP A N 1
ATOM 739 C CA . ASP A 1 96 ? -8.111 24.422 37.778 1.00 41.75 96 ASP A CA 1
ATOM 740 C C . ASP A 1 96 ? -8.690 24.046 39.175 1.00 41.75 96 ASP A C 1
ATOM 742 O O . ASP A 1 96 ? -9.379 23.040 39.324 1.00 41.75 96 ASP A O 1
ATOM 746 N N . ALA A 1 97 ? -8.404 24.926 40.155 1.00 42.75 97 ALA A N 1
ATOM 747 C CA . ALA A 1 97 ? -9.091 25.255 41.431 1.00 42.75 97 ALA A CA 1
ATOM 748 C C . ALA A 1 97 ? -9.436 24.149 42.473 1.00 42.75 97 ALA A C 1
ATOM 750 O O . ALA A 1 97 ? -9.961 23.095 42.154 1.00 42.75 97 ALA A O 1
ATOM 751 N N . GLY A 1 98 ? -9.269 24.301 43.797 1.00 39.22 98 GLY A N 1
ATOM 752 C CA . GLY A 1 98 ? -9.044 25.447 44.691 1.00 39.22 98 GLY A CA 1
ATOM 753 C C . GLY A 1 98 ? -8.880 24.968 46.163 1.00 39.22 98 GLY A C 1
ATOM 754 O O . GLY A 1 98 ? -8.775 23.764 46.403 1.00 39.22 98 GLY A O 1
ATOM 755 N N . PRO A 1 99 ? -8.811 25.870 47.166 1.00 53.22 99 PRO A N 1
ATOM 756 C CA . PRO A 1 99 ? -8.289 25.568 48.504 1.00 53.22 99 PRO A CA 1
ATOM 757 C C . PRO A 1 99 ? -9.338 24.951 49.443 1.00 53.22 99 PRO A C 1
ATOM 759 O O . PRO A 1 99 ? -10.479 25.402 49.492 1.00 53.22 99 PRO A O 1
ATOM 762 N N . THR A 1 100 ? -8.935 23.979 50.267 1.00 47.50 100 THR A N 1
ATOM 763 C CA . THR A 1 100 ? -9.701 23.522 51.441 1.00 47.50 100 THR A CA 1
ATOM 764 C C . THR A 1 100 ? -8.752 23.268 52.612 1.00 47.50 100 THR A C 1
ATOM 766 O O . THR A 1 100 ? -7.741 22.588 52.461 1.00 47.50 100 THR A O 1
ATOM 769 N N . GLY A 1 101 ? -9.060 23.858 53.770 1.00 47.00 101 GLY A N 1
ATOM 770 C CA . GLY A 1 101 ? -8.311 23.652 55.011 1.00 47.00 101 GLY A CA 1
ATOM 771 C C . GLY A 1 101 ? -8.373 24.834 55.980 1.00 47.00 101 GLY A C 1
ATOM 772 O O . GLY A 1 101 ? -7.367 25.498 56.201 1.00 47.00 101 GLY A O 1
ATOM 773 N N . GLN A 1 102 ? -9.555 25.106 56.536 1.00 45.34 102 GLN A N 1
ATOM 774 C CA . GLN A 1 102 ? -9.689 25.636 57.896 1.00 45.34 102 GLN A CA 1
ATOM 775 C C . GLN A 1 102 ? -10.113 24.451 58.758 1.00 45.34 102 GLN A C 1
ATOM 777 O O . GLN A 1 102 ? -11.139 23.877 58.414 1.00 45.34 102 GLN A O 1
ATOM 782 N N . GLU A 1 103 ? -9.340 24.115 59.794 1.00 47.84 103 GLU A N 1
ATOM 783 C CA . GLU A 1 103 ? -9.762 23.840 61.185 1.00 47.84 103 GLU A CA 1
ATOM 784 C C . GLU A 1 103 ? -8.549 24.047 62.107 1.0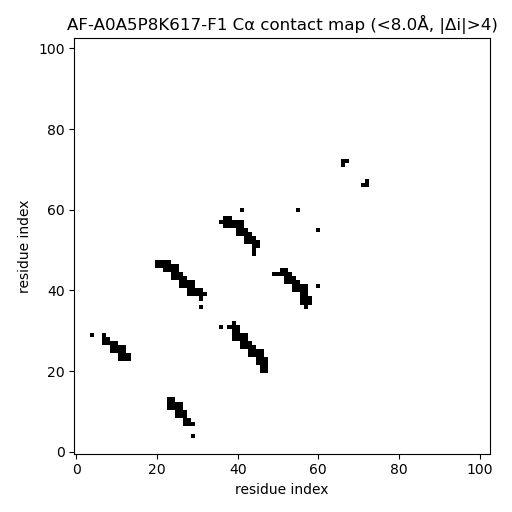0 47.84 103 GLU A C 1
ATOM 786 O O . GLU A 1 103 ? -7.433 23.625 61.719 1.00 47.84 103 GLU A O 1
#

pLDDT: mean 79.21, std 19.87, range [39.22, 97.88]

Mean predicted aligned error: 12.43 Å

Solvent-accessible surface area (backbone atoms only — not comparable to full-atom values): 6881 Å² total; per-residue (Å²): 129,84,90,71,75,92,84,64,67,71,47,69,66,64,62,93,82,68,81,80,81,65,84,34,50,30,37,28,74,51,84,45,96,45,100,81,34,51,75,15,38,32,39,37,30,36,60,78,45,71,85,59,65,49,78,52,26,41,51,61,50,54,53,48,51,51,40,55,75,69,49,74,58,62,73,80,56,77,81,59,88,84,76,72,81,79,72,80,72,81,81,78,85,84,86,83,89,82,92,84,86,87,132